Protein AF-A0A7K1AFQ6-F1 (afdb_monomer_lite)

Structure (mmCIF, N/CA/C/O backbone):
data_AF-A0A7K1AFQ6-F1
#
_entry.id   AF-A0A7K1AFQ6-F1
#
loop_
_atom_site.group_PDB
_atom_site.id
_atom_site.type_symbol
_atom_site.label_atom_id
_atom_site.label_alt_id
_atom_site.label_comp_id
_atom_site.label_asym_id
_atom_site.label_entity_id
_atom_site.label_seq_id
_atom_site.pdbx_PDB_ins_code
_atom_site.Cartn_x
_atom_site.Cartn_y
_atom_site.Cartn_z
_atom_site.occupancy
_atom_site.B_iso_or_equiv
_atom_site.auth_seq_id
_atom_site.auth_comp_id
_atom_site.auth_asym_id
_atom_site.auth_atom_id
_atom_site.pdbx_PDB_model_num
ATOM 1 N N . MET A 1 1 ? 20.730 -9.478 6.109 1.00 71.62 1 MET A N 1
ATOM 2 C CA . MET A 1 1 ? 20.091 -8.249 5.599 1.00 71.62 1 MET A CA 1
ATOM 3 C C . MET A 1 1 ? 19.035 -8.696 4.616 1.00 71.62 1 MET A C 1
ATOM 5 O O . MET A 1 1 ? 19.385 -9.478 3.745 1.00 71.62 1 MET A O 1
ATOM 9 N N . THR A 1 2 ? 17.784 -8.286 4.806 1.00 84.81 2 THR A N 1
ATOM 10 C CA . THR A 1 2 ? 16.693 -8.584 3.866 1.00 84.81 2 THR A CA 1
ATOM 11 C C . THR A 1 2 ? 16.858 -7.709 2.631 1.00 84.81 2 THR A C 1
ATOM 13 O O . THR A 1 2 ? 17.041 -6.501 2.766 1.00 84.81 2 THR A O 1
ATOM 16 N N . THR A 1 3 ? 16.833 -8.312 1.449 1.00 93.88 3 THR A N 1
ATOM 17 C CA . THR A 1 3 ? 16.907 -7.600 0.166 1.00 93.88 3 THR A CA 1
ATOM 18 C C . THR A 1 3 ? 15.554 -7.000 -0.225 1.00 93.88 3 THR A C 1
ATOM 20 O O . THR A 1 3 ? 14.511 -7.447 0.258 1.00 93.88 3 THR A O 1
ATOM 23 N N . ASP A 1 4 ? 15.550 -6.036 -1.150 1.00 94.00 4 ASP A N 1
ATOM 24 C CA . ASP A 1 4 ? 14.312 -5.450 -1.690 1.00 94.00 4 ASP A CA 1
ATOM 25 C C . ASP A 1 4 ? 13.404 -6.518 -2.315 1.00 94.00 4 ASP A C 1
ATOM 27 O O . ASP A 1 4 ? 12.195 -6.510 -2.100 1.00 94.00 4 ASP A O 1
ATOM 31 N N . LEU A 1 5 ? 13.983 -7.500 -3.017 1.00 93.00 5 LEU A N 1
ATOM 32 C CA . LEU A 1 5 ? 13.224 -8.593 -3.626 1.00 93.00 5 LEU A CA 1
ATOM 33 C C . LEU A 1 5 ? 12.520 -9.461 -2.573 1.00 93.00 5 LEU A C 1
ATOM 35 O O . LEU A 1 5 ? 11.329 -9.741 -2.699 1.00 93.00 5 LEU A O 1
ATOM 39 N N . GLU A 1 6 ? 13.237 -9.876 -1.525 1.00 94.94 6 GLU A N 1
ATOM 40 C CA . GLU A 1 6 ? 12.654 -10.652 -0.422 1.00 94.94 6 GLU A CA 1
ATOM 41 C C . GLU A 1 6 ? 11.565 -9.853 0.298 1.00 94.94 6 GLU A C 1
ATOM 43 O O . GLU A 1 6 ? 10.513 -10.401 0.636 1.00 94.94 6 GLU A O 1
ATOM 48 N N . ARG A 1 7 ? 11.790 -8.549 0.491 1.00 95.94 7 ARG A N 1
ATOM 49 C CA . ARG A 1 7 ? 10.834 -7.641 1.123 1.00 95.94 7 ARG A CA 1
ATOM 50 C C . ARG A 1 7 ? 9.553 -7.504 0.309 1.00 95.94 7 ARG A C 1
ATOM 52 O O . ARG A 1 7 ? 8.475 -7.646 0.871 1.00 95.94 7 ARG A O 1
ATOM 59 N N . ILE A 1 8 ? 9.664 -7.298 -0.999 1.00 94.94 8 ILE A N 1
ATOM 60 C CA . ILE A 1 8 ? 8.519 -7.116 -1.899 1.00 94.94 8 ILE A CA 1
ATOM 61 C C . ILE A 1 8 ? 7.731 -8.415 -2.064 1.00 94.94 8 ILE A C 1
ATOM 63 O O . ILE A 1 8 ? 6.513 -8.429 -1.884 1.00 94.94 8 ILE A O 1
ATOM 67 N N . LEU A 1 9 ? 8.407 -9.522 -2.389 1.00 94.06 9 LEU A N 1
ATOM 68 C CA . LEU A 1 9 ? 7.729 -10.792 -2.663 1.00 94.06 9 LEU A CA 1
ATOM 69 C C . LEU A 1 9 ? 7.153 -11.429 -1.395 1.00 94.06 9 LEU A C 1
ATOM 71 O O . LEU A 1 9 ? 6.091 -12.053 -1.442 1.00 94.06 9 LEU A O 1
ATOM 75 N N . GLY A 1 10 ? 7.850 -11.276 -0.269 1.00 95.25 10 GLY A N 1
ATOM 76 C CA . GLY A 1 10 ? 7.428 -11.811 1.022 1.00 95.25 10 GLY A CA 1
ATOM 77 C C . GLY A 1 10 ? 6.629 -10.834 1.884 1.00 95.25 10 GLY A C 1
ATOM 78 O O . GLY A 1 10 ? 6.191 -11.235 2.957 1.00 95.25 10 GLY A O 1
ATOM 79 N N . TYR A 1 11 ? 6.461 -9.576 1.457 1.00 96.50 11 TYR A N 1
ATOM 80 C CA . TYR A 1 11 ? 5.860 -8.495 2.257 1.00 96.50 11 TYR A CA 1
ATOM 81 C C . TYR A 1 11 ? 6.528 -8.335 3.644 1.00 96.50 11 TYR A C 1
ATOM 83 O O . TYR A 1 11 ? 5.895 -8.024 4.655 1.00 96.50 11 TYR A O 1
ATOM 91 N N . LEU A 1 12 ? 7.837 -8.612 3.714 1.00 96.31 12 LEU A N 1
ATOM 92 C CA . LEU A 1 12 ? 8.558 -8.820 4.972 1.00 96.31 12 LEU A CA 1
ATOM 93 C C . LEU A 1 12 ? 8.821 -7.497 5.693 1.00 96.31 12 LEU A C 1
ATOM 95 O O . LEU A 1 12 ? 9.564 -6.646 5.205 1.00 96.31 12 LEU A O 1
ATOM 99 N N . GLY A 1 13 ? 8.247 -7.332 6.885 1.00 95.62 13 GLY A N 1
ATOM 100 C CA . GLY A 1 13 ? 8.363 -6.077 7.636 1.00 95.62 13 GLY A CA 1
ATOM 101 C C . GLY A 1 13 ? 7.779 -4.886 6.871 1.00 95.62 13 GLY A C 1
ATOM 102 O O . GLY A 1 13 ? 8.290 -3.774 6.989 1.00 95.62 13 GLY A O 1
ATOM 103 N N . ALA A 1 14 ? 6.773 -5.137 6.026 1.00 97.19 14 ALA A N 1
ATOM 104 C CA . ALA A 1 14 ? 6.128 -4.103 5.232 1.00 97.19 14 ALA A CA 1
ATOM 105 C C . ALA A 1 14 ? 5.277 -3.170 6.093 1.00 97.19 14 ALA A C 1
ATOM 107 O O . ALA A 1 14 ? 5.314 -1.965 5.889 1.00 97.19 14 ALA A O 1
ATOM 108 N N . GLN A 1 15 ? 4.540 -3.726 7.053 1.00 97.19 15 GLN A N 1
ATOM 109 C CA . GLN A 1 15 ? 3.573 -3.000 7.871 1.00 97.19 15 GLN A CA 1
ATOM 110 C C . GLN A 1 15 ? 4.266 -2.077 8.870 1.00 97.19 15 GLN A C 1
ATOM 112 O O . GLN A 1 15 ? 5.081 -2.531 9.677 1.00 97.19 15 GLN A O 1
ATOM 117 N N . ASP A 1 16 ? 3.888 -0.803 8.841 1.00 96.19 16 ASP A N 1
ATOM 118 C CA . ASP A 1 16 ? 4.134 0.106 9.952 1.00 96.19 16 ASP A CA 1
ATOM 119 C C . ASP A 1 16 ? 2.934 0.060 10.902 1.00 96.19 16 ASP A C 1
ATOM 121 O O . ASP A 1 16 ? 1.807 0.374 10.516 1.00 96.19 16 ASP A O 1
ATOM 125 N N . ASN A 1 17 ? 3.187 -0.391 12.128 1.00 91.31 17 ASN A N 1
ATOM 126 C CA . ASN A 1 17 ? 2.190 -0.502 13.191 1.00 91.31 17 ASN A CA 1
ATOM 127 C C . ASN A 1 17 ? 2.444 0.526 14.307 1.00 91.31 17 ASN A C 1
ATOM 129 O O . ASN A 1 17 ? 1.862 0.421 15.387 1.00 91.31 17 ASN A O 1
ATOM 133 N N . GLU A 1 18 ? 3.339 1.493 14.085 1.00 90.00 18 GLU A N 1
ATOM 134 C CA . GLU A 1 18 ? 3.644 2.538 15.053 1.00 90.00 18 GLU A CA 1
ATOM 135 C C . GLU A 1 18 ? 2.665 3.708 14.911 1.00 90.00 18 GLU A C 1
ATOM 137 O O . GLU A 1 18 ? 2.856 4.627 14.119 1.00 90.00 18 GLU A O 1
ATOM 142 N N . GLY A 1 19 ? 1.605 3.688 15.718 1.00 88.81 19 GLY A N 1
ATOM 143 C CA . GLY A 1 19 ? 0.632 4.776 15.810 1.00 88.81 19 GLY A CA 1
ATOM 144 C C . GLY A 1 19 ? -0.791 4.338 15.485 1.00 88.81 19 GLY A C 1
ATOM 145 O O . GLY A 1 19 ? -1.073 3.161 15.279 1.00 88.81 19 GLY A O 1
ATOM 146 N N . GLU A 1 20 ? -1.697 5.310 15.467 1.00 93.25 20 GLU A N 1
ATOM 147 C CA . GLU A 1 20 ? -3.132 5.098 15.270 1.00 93.25 20 GLU A CA 1
ATOM 148 C C . GLU A 1 20 ? -3.634 5.900 14.066 1.00 93.25 20 GLU A C 1
ATOM 150 O O . GLU A 1 20 ? -3.011 6.879 13.641 1.00 93.25 20 GLU A O 1
ATOM 155 N N . MET A 1 21 ? -4.786 5.500 13.529 1.00 95.62 21 MET A N 1
ATOM 156 C CA . MET A 1 21 ? -5.502 6.299 12.543 1.00 95.62 21 MET A CA 1
ATOM 157 C C . MET A 1 21 ? -6.043 7.580 13.188 1.00 95.62 21 MET A C 1
ATOM 159 O O . MET A 1 21 ? -6.774 7.535 14.175 1.00 95.62 21 MET A O 1
ATOM 163 N N . ILE A 1 22 ? -5.732 8.730 12.594 1.00 96.62 22 ILE A N 1
ATOM 164 C CA . ILE A 1 22 ? -6.160 10.049 13.064 1.00 96.62 22 ILE A CA 1
ATOM 165 C C . ILE A 1 22 ? -7.018 10.761 12.022 1.00 96.62 22 ILE A C 1
ATOM 167 O O . ILE A 1 22 ? -6.852 10.567 10.820 1.00 96.62 22 ILE A O 1
ATOM 171 N N . GLU A 1 23 ? -7.926 11.623 12.475 1.00 97.25 23 GLU A N 1
ATOM 172 C CA . GLU A 1 23 ? -8.663 12.536 11.600 1.00 97.25 23 GLU A CA 1
ATOM 173 C C . GLU A 1 23 ? -7.840 13.800 11.344 1.00 97.25 23 GLU A C 1
ATOM 175 O O . GLU A 1 23 ? -7.422 14.478 12.282 1.00 97.25 23 GLU A O 1
ATOM 180 N N . VAL A 1 24 ? -7.613 14.120 10.071 1.00 97.62 24 VAL A N 1
ATOM 181 C CA . VAL A 1 24 ? -6.858 15.315 9.645 1.00 97.62 24 VAL A CA 1
ATOM 182 C C . VAL A 1 24 ? -7.749 16.353 8.954 1.00 97.62 24 VAL A C 1
ATOM 184 O O . VAL A 1 24 ? -7.298 17.446 8.617 1.00 97.62 24 VAL A O 1
ATOM 187 N N . GLY A 1 25 ? -9.027 16.026 8.768 1.00 97.19 25 GLY A N 1
ATOM 188 C CA . GLY A 1 25 ? -10.070 16.901 8.251 1.00 97.19 25 GLY A CA 1
ATOM 189 C C . GLY A 1 25 ? -11.410 16.161 8.171 1.00 97.19 25 GLY A C 1
ATOM 190 O O . GLY A 1 25 ? -11.444 14.949 8.390 1.00 97.19 25 GLY A O 1
ATOM 191 N N . PRO A 1 26 ? -12.510 16.860 7.835 1.00 96.44 26 PRO A N 1
ATOM 192 C CA . PRO A 1 26 ? -13.817 16.228 7.684 1.00 96.44 26 PRO A CA 1
ATOM 193 C C . PRO A 1 26 ? -13.750 15.084 6.673 1.00 96.44 26 PRO A C 1
ATOM 195 O O . PRO A 1 26 ? -13.333 15.294 5.534 1.00 96.44 26 PRO A O 1
ATOM 198 N N . GLU A 1 27 ? -14.148 13.887 7.103 1.00 94.69 27 GLU A N 1
ATOM 199 C CA . GLU A 1 27 ? -14.118 12.665 6.291 1.00 94.69 27 GLU A CA 1
ATOM 200 C C . GLU A 1 27 ? -12.720 12.284 5.749 1.00 94.69 27 GLU A C 1
ATOM 202 O O . GLU A 1 27 ? -12.609 11.534 4.781 1.00 94.69 27 GLU A O 1
ATOM 207 N N . LEU A 1 28 ? -11.641 12.778 6.371 1.00 97.00 28 LEU A N 1
ATOM 208 C CA . LEU A 1 28 ? -10.263 12.533 5.947 1.00 97.00 28 LEU A CA 1
ATOM 209 C C . LEU A 1 28 ? -9.419 11.997 7.106 1.00 97.00 28 LEU A C 1
ATOM 211 O O . LEU A 1 28 ? -9.285 12.635 8.154 1.00 97.00 28 LEU A O 1
ATOM 215 N N . VAL A 1 29 ? -8.807 10.833 6.891 1.00 96.94 29 VAL A N 1
ATOM 216 C CA . VAL A 1 29 ? -7.957 10.160 7.878 1.00 96.94 29 VAL A CA 1
ATOM 217 C C . VAL A 1 29 ? -6.536 9.959 7.373 1.00 96.94 29 VAL A C 1
ATOM 219 O O . VAL A 1 29 ? -6.302 9.834 6.173 1.00 96.94 29 VAL A O 1
ATOM 222 N N . ALA A 1 30 ? -5.594 9.902 8.308 1.00 96.81 30 ALA A N 1
ATOM 223 C CA . ALA A 1 30 ? -4.216 9.497 8.077 1.00 96.81 30 ALA A CA 1
ATOM 224 C C . ALA A 1 30 ? -3.858 8.369 9.049 1.00 96.81 30 ALA A C 1
ATOM 226 O O . ALA A 1 30 ? -4.288 8.396 10.200 1.00 96.81 30 ALA A O 1
ATOM 227 N N . LEU A 1 31 ? -3.080 7.386 8.599 1.00 96.12 31 LEU A N 1
ATOM 228 C CA . LEU A 1 31 ? -2.624 6.274 9.430 1.00 96.12 31 LEU A CA 1
ATOM 229 C C . LEU A 1 31 ? -1.238 5.773 8.990 1.00 96.12 31 LEU A C 1
ATOM 231 O O . LEU A 1 31 ? -0.885 5.929 7.816 1.00 96.12 31 LEU A O 1
ATOM 235 N N . PRO A 1 32 ? -0.470 5.141 9.895 1.00 96.25 32 PRO A N 1
ATOM 236 C CA . PRO A 1 32 ? 0.734 4.398 9.533 1.00 96.25 32 PRO A CA 1
ATOM 237 C C . PRO A 1 32 ? 0.405 3.255 8.568 1.00 96.25 32 PRO A C 1
ATOM 239 O O . PRO A 1 32 ? -0.543 2.493 8.777 1.00 96.25 32 PRO A O 1
ATOM 242 N N . PHE A 1 33 ? 1.180 3.124 7.490 1.00 97.00 33 PHE A N 1
ATOM 243 C CA . PHE A 1 33 ? 0.897 2.138 6.447 1.00 97.00 33 PHE A CA 1
ATOM 244 C C . PHE A 1 33 ? 2.078 1.214 6.170 1.00 97.00 33 PHE A C 1
ATOM 246 O O . PHE A 1 33 ? 2.033 0.046 6.563 1.00 97.00 33 PHE A O 1
ATOM 253 N N . TRP A 1 34 ? 3.122 1.734 5.524 1.00 97.62 34 TRP A N 1
ATOM 254 C CA . TRP A 1 34 ? 4.344 1.000 5.218 1.00 97.62 34 TRP A CA 1
ATOM 255 C C . TRP A 1 34 ? 5.545 1.550 5.969 1.00 97.62 34 TRP A C 1
ATOM 257 O O . TRP A 1 34 ? 5.668 2.759 6.157 1.00 97.62 34 TRP A O 1
ATOM 267 N N . THR A 1 35 ? 6.463 0.657 6.333 1.00 97.81 35 THR A N 1
ATOM 268 C CA . THR A 1 35 ? 7.749 1.044 6.915 1.00 97.81 35 THR A CA 1
ATOM 269 C C . THR A 1 35 ? 8.607 1.807 5.899 1.00 97.81 35 THR A C 1
ATOM 271 O O . THR A 1 35 ? 8.484 1.580 4.689 1.00 97.81 35 THR A O 1
ATOM 274 N N . PRO A 1 36 ? 9.549 2.658 6.353 1.00 97.50 36 PRO A N 1
ATOM 275 C CA . PRO A 1 36 ? 10.475 3.351 5.456 1.00 97.50 36 PRO A CA 1
ATOM 276 C C . PRO A 1 36 ? 11.254 2.406 4.530 1.00 97.50 36 PRO A C 1
ATOM 278 O O . PRO A 1 36 ? 11.435 2.707 3.351 1.00 97.50 36 PRO A O 1
ATOM 281 N N . ASP A 1 37 ? 11.657 1.236 5.035 1.00 97.69 37 ASP A N 1
ATOM 282 C CA . ASP A 1 37 ? 12.348 0.220 4.239 1.00 97.69 37 ASP A CA 1
ATOM 283 C C . ASP A 1 37 ? 11.461 -0.340 3.118 1.00 97.69 37 ASP A C 1
ATOM 285 O O . ASP A 1 37 ? 11.934 -0.577 2.007 1.00 97.69 37 ASP A O 1
ATOM 289 N N . MET A 1 38 ? 10.174 -0.573 3.397 1.00 97.69 38 MET A N 1
ATOM 290 C CA . MET A 1 38 ? 9.222 -1.033 2.387 1.00 97.69 38 MET A CA 1
ATOM 291 C C . MET A 1 38 ? 8.983 0.043 1.330 1.00 97.69 38 MET A C 1
ATOM 293 O O . MET A 1 38 ? 9.037 -0.256 0.140 1.00 97.69 38 MET A O 1
ATOM 297 N N . CYS A 1 39 ? 8.812 1.301 1.743 1.00 97.62 39 CYS A N 1
ATOM 298 C CA . CYS A 1 39 ? 8.708 2.431 0.820 1.00 97.62 39 CYS A CA 1
ATOM 299 C C . CYS A 1 39 ? 9.941 2.528 -0.093 1.00 97.62 39 CYS A C 1
ATOM 301 O O . CYS A 1 39 ? 9.796 2.653 -1.307 1.00 97.62 39 CYS A O 1
ATOM 303 N N . SER A 1 40 ? 11.146 2.401 0.472 1.00 97.81 40 SER A N 1
ATOM 304 C CA . SER A 1 40 ? 12.401 2.395 -0.287 1.00 97.81 40 SER A CA 1
ATOM 305 C C . SER A 1 40 ? 12.445 1.258 -1.313 1.00 97.81 40 SER A C 1
ATOM 307 O O . SER A 1 40 ? 12.771 1.495 -2.475 1.00 97.81 40 SER A O 1
ATOM 309 N N . ALA A 1 41 ? 12.077 0.038 -0.912 1.00 97.50 41 ALA A N 1
ATOM 310 C CA . ALA A 1 41 ? 12.051 -1.113 -1.81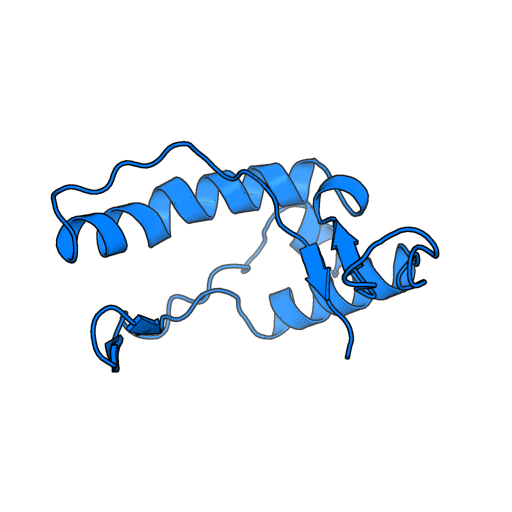2 1.00 97.50 41 ALA A CA 1
ATOM 311 C C . ALA A 1 41 ? 11.041 -0.926 -2.960 1.00 97.50 41 ALA A C 1
ATOM 313 O O . ALA A 1 41 ? 11.358 -1.223 -4.111 1.00 97.50 41 ALA A O 1
ATOM 314 N N . ILE A 1 42 ? 9.849 -0.388 -2.677 1.00 97.06 42 ILE A N 1
ATOM 315 C CA . ILE A 1 42 ? 8.832 -0.098 -3.700 1.00 97.06 42 ILE A CA 1
ATOM 316 C C . ILE A 1 42 ? 9.324 0.950 -4.698 1.00 97.06 42 ILE A C 1
ATOM 318 O O . ILE A 1 42 ? 9.146 0.758 -5.900 1.00 97.06 42 ILE A O 1
ATOM 322 N N . ILE A 1 43 ? 9.980 2.015 -4.227 1.00 96.06 43 ILE A N 1
ATOM 323 C CA . ILE A 1 43 ? 10.568 3.039 -5.101 1.00 96.06 43 ILE A CA 1
ATOM 324 C C . ILE A 1 43 ? 11.609 2.406 -6.029 1.00 96.06 43 ILE A C 1
ATOM 326 O O . ILE A 1 43 ? 11.500 2.551 -7.245 1.00 96.06 43 ILE A O 1
ATOM 330 N N . HIS A 1 44 ? 12.565 1.644 -5.488 1.00 95.69 44 HIS A N 1
ATOM 331 C CA . HIS A 1 44 ? 13.584 0.978 -6.305 1.00 95.69 44 HIS A CA 1
ATOM 332 C C . HIS A 1 44 ? 12.975 0.005 -7.320 1.00 95.69 44 HIS A C 1
ATOM 334 O O . HIS A 1 44 ? 13.418 -0.051 -8.466 1.00 95.69 44 HIS A O 1
ATOM 340 N N . ALA A 1 45 ? 11.953 -0.755 -6.924 1.00 95.12 45 ALA A N 1
ATOM 341 C CA . ALA A 1 45 ? 11.299 -1.704 -7.814 1.00 95.12 45 ALA A CA 1
ATOM 342 C C . ALA A 1 45 ? 10.494 -1.018 -8.920 1.00 95.12 45 ALA A C 1
ATOM 344 O O . ALA A 1 45 ? 10.525 -1.482 -10.057 1.00 95.12 45 ALA A O 1
ATOM 345 N N . ALA A 1 46 ? 9.820 0.094 -8.620 1.00 94.19 46 ALA A N 1
ATOM 346 C CA . ALA A 1 46 ? 9.118 0.880 -9.626 1.00 94.19 46 ALA A CA 1
ATOM 347 C C . ALA A 1 46 ? 10.100 1.525 -10.618 1.00 94.19 46 ALA A C 1
ATOM 349 O O . ALA A 1 46 ? 9.878 1.479 -11.825 1.00 94.19 46 ALA A O 1
ATOM 350 N N . GLU A 1 47 ? 11.232 2.057 -10.142 1.00 92.94 47 GLU A N 1
ATOM 351 C CA . GLU A 1 47 ? 12.281 2.588 -11.023 1.00 92.94 47 GLU A CA 1
ATOM 352 C C . GLU A 1 47 ? 12.922 1.498 -11.891 1.00 92.94 47 GLU A C 1
ATOM 354 O O . GLU A 1 47 ? 13.174 1.728 -13.074 1.00 92.94 47 GLU A O 1
ATOM 359 N N . ALA A 1 48 ? 13.140 0.302 -11.338 1.00 92.50 48 ALA A N 1
ATOM 360 C CA . ALA A 1 48 ? 13.694 -0.834 -12.070 1.00 92.50 48 ALA A CA 1
ATOM 361 C C . ALA A 1 48 ? 12.713 -1.436 -13.089 1.00 92.50 48 ALA A C 1
ATOM 363 O O . ALA A 1 48 ? 13.145 -1.890 -14.148 1.00 92.50 48 ALA A O 1
ATOM 364 N N . ALA A 1 49 ? 11.410 -1.444 -12.786 1.00 89.88 49 ALA A N 1
ATOM 365 C CA . ALA A 1 49 ? 10.369 -1.850 -13.730 1.00 89.88 49 ALA A CA 1
ATOM 366 C C . ALA A 1 49 ? 10.284 -0.888 -14.929 1.00 89.88 49 ALA A C 1
ATOM 368 O O . ALA A 1 49 ? 9.928 -1.309 -16.031 1.00 89.88 49 ALA A O 1
ATOM 369 N N . GLY A 1 50 ? 10.656 0.381 -14.723 1.00 83.00 50 GLY A N 1
ATOM 370 C CA . GLY A 1 50 ? 10.519 1.434 -15.722 1.00 83.00 50 GLY A CA 1
ATOM 371 C C . GLY A 1 50 ? 9.049 1.752 -16.007 1.00 83.00 50 GLY A C 1
ATOM 372 O O . GLY A 1 50 ? 8.156 1.334 -15.278 1.00 83.00 50 GLY A O 1
ATOM 373 N N . GLY A 1 51 ? 8.782 2.508 -17.074 1.00 75.69 51 GLY A N 1
ATOM 374 C CA . GLY A 1 51 ? 7.404 2.786 -17.502 1.00 75.69 51 GLY A CA 1
ATOM 375 C C . GLY A 1 51 ? 6.751 4.013 -16.864 1.00 75.69 51 GLY A C 1
ATOM 376 O O . GLY A 1 51 ? 5.582 4.261 -17.116 1.00 75.69 51 GLY A O 1
ATOM 377 N N . PHE A 1 52 ? 7.510 4.839 -16.137 1.00 82.88 52 PHE A N 1
ATOM 378 C CA . PHE A 1 52 ? 7.113 6.207 -15.778 1.00 82.88 52 PHE A CA 1
ATOM 379 C C . PHE A 1 52 ? 7.090 7.141 -17.004 1.00 82.88 52 PHE A C 1
ATOM 381 O O . PHE A 1 52 ? 7.558 8.270 -16.917 1.00 82.88 52 PHE A O 1
ATOM 388 N N . GLU A 1 53 ? 6.640 6.689 -18.169 1.00 75.19 53 GLU A N 1
ATOM 389 C CA . GLU A 1 53 ? 6.479 7.536 -19.350 1.00 75.19 53 GLU A CA 1
ATOM 390 C C . GLU A 1 53 ? 5.006 7.934 -19.467 1.00 75.19 53 GLU A C 1
ATOM 392 O O . GLU A 1 53 ? 4.135 7.092 -19.255 1.00 75.19 53 GLU A O 1
ATOM 397 N N . PRO A 1 54 ? 4.707 9.207 -19.767 1.00 70.00 54 PRO A N 1
ATOM 398 C CA . PRO A 1 54 ? 3.333 9.655 -19.871 1.00 70.00 54 PRO A CA 1
ATOM 399 C C . PRO A 1 54 ? 2.700 9.014 -21.105 1.00 70.00 54 PRO A C 1
ATOM 401 O O . PRO A 1 54 ? 3.232 9.134 -22.212 1.00 70.00 54 PRO A O 1
ATOM 404 N N . GLU A 1 55 ? 1.552 8.363 -20.928 1.00 68.75 55 GLU A N 1
ATOM 405 C CA . GLU A 1 55 ? 0.814 7.795 -22.051 1.00 68.75 55 GLU A CA 1
ATOM 406 C C . GLU A 1 55 ? 0.209 8.938 -22.894 1.00 68.75 55 GLU A C 1
ATOM 408 O O . GLU A 1 55 ? -0.599 9.718 -22.381 1.00 68.75 55 GLU A O 1
ATOM 413 N N . PRO A 1 56 ? 0.553 9.075 -24.192 1.00 70.31 56 PRO A N 1
ATOM 414 C CA . PRO A 1 56 ? 0.183 10.247 -24.999 1.00 70.31 56 PRO A CA 1
ATOM 415 C C . PRO A 1 56 ? -1.323 10.471 -25.185 1.00 70.31 56 PRO A C 1
ATOM 417 O O . PRO A 1 56 ? -1.743 11.545 -25.623 1.00 70.31 56 PRO A O 1
ATOM 420 N N . HIS A 1 57 ? -2.133 9.44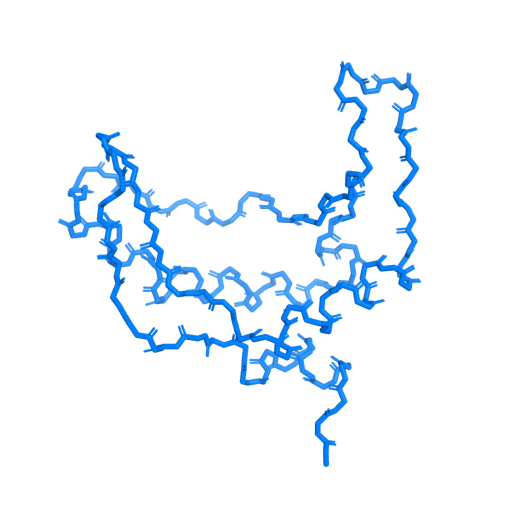7 -24.920 1.00 75.12 57 HIS A N 1
ATOM 421 C CA . HIS A 1 57 ? -3.586 9.472 -25.062 1.00 75.12 57 HIS A CA 1
ATOM 422 C C . HIS A 1 57 ? -4.330 9.514 -23.728 1.00 75.12 57 HIS A C 1
ATOM 424 O O . HIS A 1 57 ? -5.562 9.573 -23.732 1.00 75.12 57 HIS A O 1
ATOM 430 N N . ASP A 1 58 ? -3.608 9.504 -22.608 1.00 71.25 58 ASP A N 1
ATOM 431 C CA . ASP A 1 58 ? -4.215 9.686 -21.303 1.00 71.25 58 ASP A CA 1
ATOM 432 C C . ASP A 1 58 ? -4.599 11.169 -21.127 1.00 71.25 58 ASP A C 1
ATOM 434 O O . ASP A 1 58 ? -3.735 12.047 -21.225 1.00 71.25 58 ASP A O 1
ATOM 438 N N . PRO A 1 59 ? -5.889 11.498 -20.909 1.00 70.19 59 PRO A N 1
ATOM 439 C CA . PRO A 1 59 ? -6.313 12.870 -20.635 1.00 70.19 59 PRO A CA 1
ATOM 440 C C . PRO A 1 59 ? -5.693 13.445 -19.353 1.00 70.19 59 PRO A C 1
ATOM 442 O O . PRO A 1 59 ? -5.706 14.665 -19.170 1.00 70.19 59 PRO A O 1
ATOM 445 N N . VAL A 1 60 ? -5.170 12.586 -18.475 1.00 71.12 60 VAL A N 1
ATOM 446 C CA . VAL A 1 60 ? -4.449 12.942 -17.257 1.00 71.12 60 VAL A CA 1
ATOM 447 C C . VAL A 1 60 ? -3.128 12.162 -17.258 1.00 71.12 60 VAL A C 1
ATOM 449 O O . VAL A 1 60 ? -3.022 11.167 -16.555 1.00 71.12 60 VAL A O 1
ATOM 452 N N . PRO A 1 61 ? -2.127 12.575 -18.062 1.00 63.44 61 PRO A N 1
ATOM 453 C CA . PRO A 1 61 ? -0.919 11.788 -18.297 1.00 63.44 61 PRO A CA 1
ATOM 454 C C . PRO A 1 61 ? -0.087 11.675 -17.018 1.00 63.44 61 PRO A C 1
ATOM 456 O O . PRO A 1 61 ? 0.748 12.529 -16.711 1.00 63.44 61 PRO A O 1
ATOM 459 N N . GLY A 1 62 ? -0.357 10.623 -16.256 1.00 71.50 62 GLY A N 1
ATOM 460 C CA . GLY A 1 62 ? 0.392 10.254 -15.075 1.00 71.50 62 GLY A CA 1
ATOM 461 C C . GLY A 1 62 ? 1.655 9.505 -15.476 1.00 71.50 62 GLY A C 1
ATOM 462 O O . GLY A 1 62 ? 1.650 8.653 -16.363 1.00 71.50 62 GLY A O 1
ATOM 463 N N . HIS A 1 63 ? 2.758 9.814 -14.804 1.00 83.94 63 HIS A N 1
ATOM 464 C CA . HIS A 1 63 ? 3.937 8.963 -14.826 1.00 83.94 63 HIS A CA 1
ATOM 465 C C . HIS A 1 63 ? 3.716 7.889 -13.759 1.00 83.94 63 HIS A C 1
ATOM 467 O O . HIS A 1 63 ? 4.075 8.096 -12.596 1.00 83.94 63 HIS A O 1
ATOM 473 N N . GLU A 1 64 ? 3.074 6.780 -14.135 1.00 89.69 64 GLU A N 1
ATOM 474 C CA . GLU A 1 64 ? 2.593 5.769 -13.186 1.00 89.69 64 GLU A CA 1
ATOM 475 C C . GLU A 1 64 ? 3.100 4.363 -13.511 1.00 89.69 64 GLU A C 1
ATOM 477 O O . GLU A 1 64 ? 3.194 3.963 -14.668 1.00 89.69 64 GLU A O 1
ATOM 482 N N . VAL A 1 65 ? 3.383 3.581 -12.470 1.00 91.44 65 VAL A N 1
ATOM 483 C CA . VAL A 1 65 ? 3.746 2.164 -12.587 1.00 91.44 65 VAL A CA 1
ATOM 484 C C . VAL A 1 65 ? 2.838 1.341 -11.684 1.00 91.44 65 VAL A C 1
ATOM 486 O O . VAL A 1 65 ? 2.863 1.492 -10.461 1.00 91.44 65 VAL A O 1
ATOM 489 N N . SER A 1 66 ? 2.051 0.442 -12.278 1.00 91.19 66 SER A N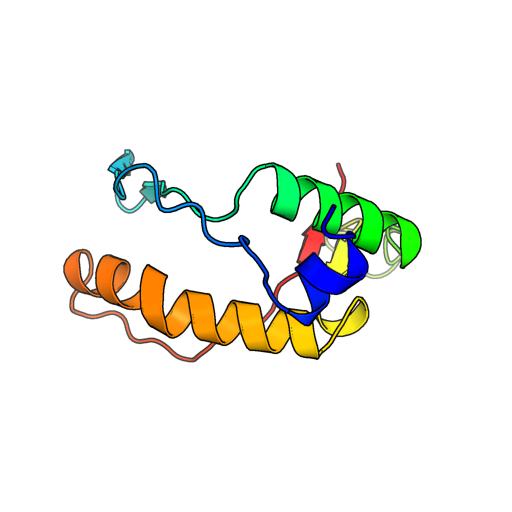 1
ATOM 490 C CA . SER A 1 66 ? 1.179 -0.467 -11.525 1.00 91.19 66 SER A CA 1
ATOM 491 C C . SER A 1 66 ? 1.989 -1.464 -10.694 1.00 91.19 66 SER A C 1
ATOM 493 O O . SER A 1 66 ? 2.917 -2.110 -11.189 1.00 91.19 66 SER A O 1
ATOM 495 N N . LEU A 1 67 ? 1.583 -1.667 -9.440 1.00 94.38 67 LEU A N 1
ATOM 496 C CA . LEU A 1 67 ? 2.172 -2.674 -8.557 1.00 94.38 67 LEU A CA 1
ATOM 497 C C . LEU A 1 67 ? 1.981 -4.093 -9.095 1.00 94.38 67 LEU A C 1
ATOM 499 O O . LEU A 1 67 ? 2.840 -4.941 -8.868 1.00 94.38 67 LEU A O 1
ATOM 503 N N . ALA A 1 68 ? 0.900 -4.351 -9.836 1.00 91.06 68 ALA A N 1
ATOM 504 C CA . ALA A 1 68 ? 0.679 -5.645 -10.475 1.00 91.06 68 ALA A CA 1
ATOM 505 C C . ALA A 1 68 ? 1.711 -5.925 -11.585 1.00 91.06 68 ALA A C 1
ATOM 507 O O . ALA A 1 68 ? 2.104 -7.077 -11.771 1.00 91.06 68 ALA A O 1
ATOM 508 N N . THR A 1 69 ? 2.191 -4.882 -12.274 1.00 89.31 69 THR A N 1
ATOM 509 C CA . THR A 1 69 ? 3.276 -4.978 -13.266 1.00 89.31 69 THR A CA 1
ATOM 510 C C . THR A 1 69 ? 4.628 -5.224 -12.598 1.00 89.31 69 THR A C 1
ATOM 512 O O . THR A 1 69 ? 5.434 -5.987 -13.127 1.00 89.31 69 THR A O 1
ATOM 515 N N . ILE A 1 70 ? 4.868 -4.632 -11.421 1.00 92.00 70 ILE A N 1
ATOM 516 C CA . ILE A 1 70 ? 6.072 -4.901 -10.618 1.00 92.00 70 ILE A CA 1
ATOM 517 C C . ILE A 1 70 ? 6.067 -6.359 -10.139 1.00 92.00 70 ILE A C 1
ATOM 519 O O . ILE A 1 70 ? 7.044 -7.086 -10.314 1.00 92.00 70 ILE A O 1
ATOM 523 N N . SER A 1 71 ? 4.973 -6.792 -9.505 1.00 93.88 71 SER A N 1
ATOM 524 C CA . SER A 1 71 ? 4.787 -8.168 -9.050 1.00 93.88 71 SER A CA 1
ATOM 525 C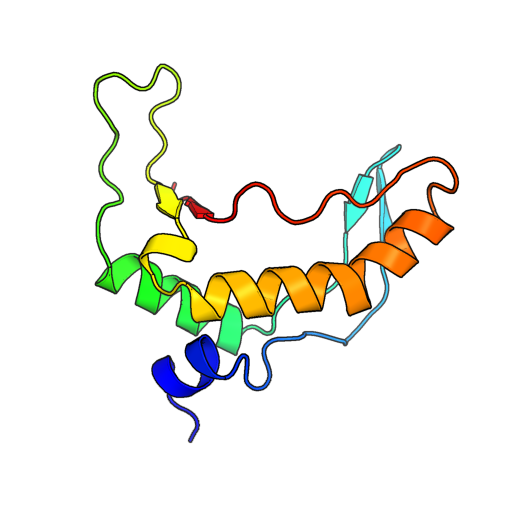 C . SER A 1 71 ? 3.320 -8.445 -8.696 1.00 93.88 71 SER A C 1
ATOM 527 O O . SER A 1 71 ? 2.794 -7.837 -7.758 1.00 93.88 71 SER A O 1
ATOM 529 N N . PRO A 1 72 ? 2.667 -9.443 -9.322 1.00 94.31 72 PRO A N 1
ATOM 530 C CA . PRO A 1 72 ? 1.337 -9.889 -8.903 1.00 94.31 72 PRO A CA 1
ATOM 531 C C . PRO A 1 72 ? 1.298 -10.299 -7.427 1.00 94.31 72 PRO A C 1
ATOM 533 O O . PRO A 1 72 ? 0.325 -10.033 -6.727 1.00 94.31 72 PRO A O 1
ATOM 536 N N . ARG A 1 73 ? 2.396 -10.876 -6.919 1.00 95.81 73 ARG A N 1
ATOM 537 C CA . ARG A 1 73 ? 2.493 -11.298 -5.521 1.00 95.81 73 ARG A CA 1
ATOM 538 C C . ARG A 1 73 ? 2.497 -10.116 -4.553 1.00 95.81 73 ARG A C 1
ATOM 540 O O . ARG A 1 73 ? 1.885 -10.198 -3.493 1.00 95.81 73 ARG A O 1
ATOM 547 N N . LEU A 1 74 ? 3.167 -9.022 -4.917 1.00 96.25 74 LEU A N 1
ATOM 548 C CA . LEU A 1 74 ? 3.119 -7.781 -4.143 1.00 96.25 74 LEU A CA 1
ATOM 549 C C . LEU A 1 74 ? 1.684 -7.249 -4.070 1.00 96.25 74 LEU A C 1
ATOM 551 O O . LEU A 1 74 ? 1.222 -6.892 -2.990 1.00 96.25 74 LEU A O 1
ATOM 555 N N . TYR A 1 75 ? 0.987 -7.225 -5.207 1.00 96.81 75 TYR A N 1
ATOM 556 C CA . TYR A 1 75 ? -0.395 -6.756 -5.287 1.00 96.81 75 TYR A CA 1
ATOM 557 C C . TYR A 1 75 ? -1.344 -7.600 -4.420 1.00 96.81 75 TYR A C 1
ATOM 559 O O . TYR A 1 75 ? -2.142 -7.052 -3.662 1.00 96.81 75 TYR A O 1
ATOM 567 N N . GLU A 1 76 ? -1.220 -8.929 -4.469 1.00 96.25 76 GLU A N 1
ATOM 568 C CA . GLU A 1 76 ? -1.972 -9.846 -3.602 1.00 96.25 76 GLU A CA 1
ATOM 569 C C . GLU A 1 76 ? -1.711 -9.578 -2.115 1.00 96.25 76 GLU A C 1
ATOM 571 O O . GLU A 1 76 ? -2.656 -9.458 -1.338 1.00 96.25 76 GLU A O 1
ATOM 576 N N . ASN A 1 77 ? -0.442 -9.453 -1.714 1.00 97.19 77 ASN A N 1
ATOM 577 C CA . ASN A 1 77 ? -0.084 -9.196 -0.318 1.00 97.19 77 ASN A CA 1
ATOM 578 C C . ASN A 1 77 ? -0.636 -7.844 0.168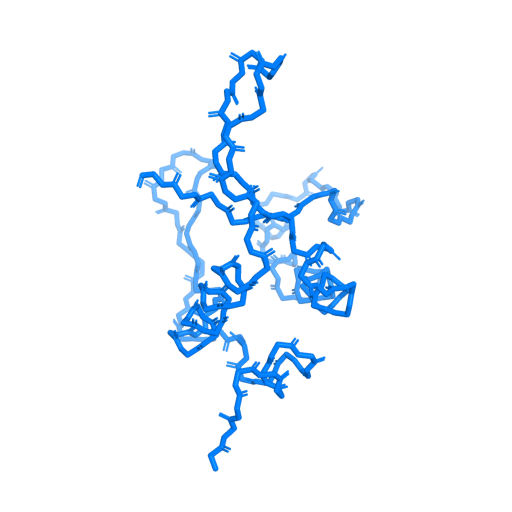 1.00 97.19 77 ASN A C 1
ATOM 580 O O . ASN A 1 77 ? -1.137 -7.757 1.286 1.00 97.19 77 ASN A O 1
ATOM 584 N N . LEU A 1 78 ? -0.595 -6.810 -0.679 1.00 97.56 78 LEU A N 1
ATOM 585 C CA . LEU A 1 78 ? -1.195 -5.508 -0.391 1.00 97.56 78 LEU A CA 1
ATOM 586 C C . LEU A 1 78 ? -2.717 -5.610 -0.215 1.00 97.56 78 LEU A C 1
ATOM 588 O O . LEU A 1 78 ? -3.266 -5.033 0.720 1.00 97.56 78 LEU A O 1
ATOM 592 N N . MET A 1 79 ? -3.407 -6.350 -1.086 1.00 96.94 79 MET A N 1
ATOM 593 C CA . MET A 1 79 ? -4.852 -6.565 -0.962 1.00 96.94 79 MET A CA 1
ATOM 594 C C . MET A 1 79 ? -5.206 -7.250 0.365 1.00 96.94 79 MET A C 1
ATOM 596 O O . MET A 1 79 ? -6.146 -6.825 1.034 1.00 96.94 79 MET A O 1
ATOM 600 N N . VAL A 1 80 ? -4.434 -8.266 0.766 1.00 96.81 80 VAL A N 1
ATOM 601 C CA . VAL A 1 80 ? -4.603 -8.943 2.062 1.00 96.81 80 VAL A CA 1
ATOM 602 C C . VAL A 1 80 ? -4.365 -7.971 3.221 1.00 96.81 80 VAL A C 1
ATOM 604 O O . VAL A 1 80 ? -5.222 -7.859 4.090 1.00 96.81 80 VAL A O 1
ATOM 607 N N . ASP A 1 81 ? -3.268 -7.208 3.210 1.00 97.31 81 ASP A N 1
ATOM 608 C CA . ASP A 1 81 ? -2.950 -6.241 4.273 1.00 97.31 81 ASP A CA 1
ATOM 609 C C . ASP A 1 81 ? -4.033 -5.160 4.421 1.00 97.31 81 ASP A C 1
ATOM 611 O O . ASP A 1 81 ? -4.456 -4.834 5.530 1.00 97.31 81 ASP A O 1
ATOM 615 N N . LEU A 1 82 ? -4.552 -4.641 3.304 1.00 97.06 82 LEU A N 1
ATOM 616 C CA . LEU A 1 82 ? -5.673 -3.702 3.326 1.00 97.06 82 LEU A CA 1
ATOM 617 C C . LEU A 1 82 ? -6.919 -4.326 3.958 1.00 97.06 82 LEU A C 1
ATOM 6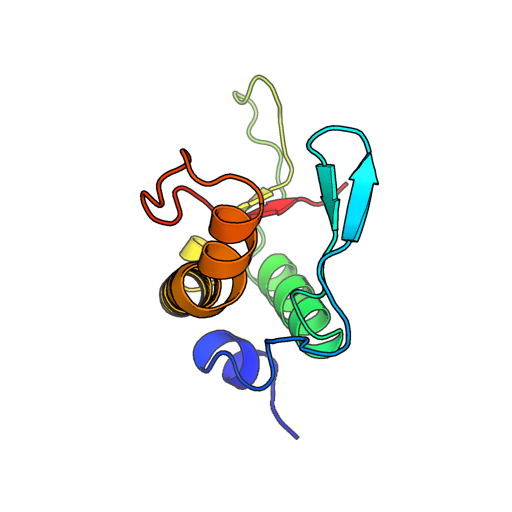19 O O . LEU A 1 82 ? -7.546 -3.683 4.798 1.00 97.06 82 LEU A O 1
ATOM 623 N N . GLY A 1 83 ? -7.267 -5.557 3.580 1.00 96.31 83 GLY A N 1
ATOM 624 C CA . GLY A 1 83 ? -8.443 -6.255 4.100 1.00 96.31 83 GLY A CA 1
ATOM 625 C C . GLY A 1 83 ? -8.331 -6.645 5.578 1.00 96.31 83 GLY A C 1
ATOM 626 O O . GLY A 1 83 ? -9.323 -6.591 6.301 1.00 96.31 83 GLY A O 1
ATOM 627 N N . GLU A 1 84 ? -7.138 -7.016 6.040 1.00 95.88 84 GLU A N 1
ATOM 628 C CA . GLU A 1 84 ? -6.916 -7.486 7.411 1.00 95.88 84 GLU A CA 1
ATOM 629 C C . GLU A 1 84 ? -6.649 -6.347 8.398 1.00 95.88 84 GLU A C 1
ATOM 631 O O . GLU A 1 84 ? -7.121 -6.399 9.534 1.00 95.88 84 GLU A O 1
ATOM 636 N N . ARG A 1 85 ? -5.901 -5.317 7.986 1.00 95.81 85 ARG A N 1
ATOM 637 C CA . ARG A 1 85 ? -5.408 -4.280 8.900 1.00 95.81 85 ARG A CA 1
ATOM 638 C C . ARG A 1 85 ? -6.139 -2.958 8.751 1.00 95.81 85 ARG A C 1
ATOM 640 O O . ARG A 1 85 ? -6.493 -2.348 9.757 1.00 95.81 85 ARG A O 1
ATOM 647 N N . ILE A 1 86 ? -6.345 -2.489 7.522 1.00 95.75 86 ILE A N 1
ATOM 648 C CA . ILE A 1 86 ? -6.867 -1.134 7.287 1.00 95.75 86 ILE A CA 1
ATOM 649 C C . ILE A 1 86 ? -8.389 -1.123 7.288 1.00 95.75 86 ILE A C 1
ATOM 651 O O . ILE A 1 86 ? -9.010 -0.275 7.924 1.00 95.75 86 ILE A O 1
ATOM 655 N N . TRP A 1 87 ? -8.996 -2.088 6.606 1.00 96.50 87 TRP A N 1
ATOM 656 C CA . TRP A 1 87 ? -10.435 -2.159 6.431 1.00 96.50 87 TRP A CA 1
ATOM 657 C C . TRP A 1 87 ? -11.229 -2.134 7.752 1.00 96.50 87 TRP A C 1
ATOM 659 O O . TRP A 1 87 ? -12.135 -1.302 7.854 1.00 96.50 87 TRP A O 1
ATOM 669 N N . PRO A 1 88 ? -10.895 -2.934 8.788 1.00 95.50 88 PRO A N 1
ATOM 670 C CA . PRO A 1 88 ? -11.635 -2.900 10.051 1.00 95.50 88 PRO A CA 1
ATOM 671 C C . PRO A 1 88 ? -11.652 -1.509 10.699 1.00 95.50 88 PRO A C 1
ATOM 673 O O . PRO A 1 88 ? -12.695 -1.060 11.167 1.00 95.50 88 PRO A O 1
ATOM 676 N N . GLN A 1 89 ? -10.529 -0.787 10.642 1.00 95.69 89 GLN A N 1
ATOM 677 C CA . GLN A 1 89 ? -10.414 0.567 11.194 1.00 95.69 89 GLN A CA 1
ATOM 678 C C . GLN A 1 89 ? -11.302 1.566 10.436 1.00 95.69 89 GLN A C 1
ATOM 680 O O . GLN A 1 89 ? -11.957 2.415 11.042 1.00 95.69 89 GLN A O 1
ATOM 685 N N . LEU A 1 90 ? -11.365 1.458 9.104 1.00 95.88 90 LEU A N 1
ATOM 686 C CA . LEU A 1 90 ? -12.245 2.301 8.292 1.00 95.88 90 LEU A CA 1
ATOM 687 C C . LEU A 1 90 ? -13.723 2.010 8.586 1.00 95.88 90 LEU A C 1
ATOM 689 O O . LEU A 1 90 ? -14.516 2.945 8.684 1.00 95.88 90 LEU A O 1
ATOM 693 N N . GLN A 1 91 ? -14.094 0.739 8.768 1.00 96.88 91 GLN A N 1
ATOM 694 C CA . GLN A 1 91 ? -15.469 0.346 9.081 1.00 96.88 91 GLN A CA 1
ATOM 695 C C . GLN A 1 91 ? -15.915 0.821 10.475 1.00 96.88 91 GLN A C 1
ATOM 697 O O . GLN A 1 91 ? -17.075 1.192 10.647 1.00 96.88 91 GLN A O 1
ATOM 702 N N . GLU A 1 92 ? -15.011 0.877 11.459 1.00 95.00 92 GLU A N 1
ATOM 703 C CA . GLU A 1 92 ? -15.304 1.481 12.767 1.00 95.00 92 GLU A CA 1
ATOM 704 C C . GLU A 1 92 ? -15.676 2.965 12.645 1.00 95.00 92 GLU A C 1
ATOM 706 O O . GLU A 1 92 ? -16.615 3.427 13.297 1.00 95.00 92 GLU A O 1
ATOM 711 N N . LYS A 1 93 ? -14.973 3.713 11.783 1.00 94.88 93 LYS A N 1
ATOM 712 C CA . LYS A 1 93 ? -15.252 5.136 11.547 1.00 94.88 93 LYS A CA 1
ATOM 713 C C . LYS A 1 93 ? -16.494 5.354 10.683 1.00 94.88 93 LYS A C 1
ATOM 715 O O . LYS A 1 93 ? -17.273 6.272 10.940 1.00 94.88 93 LYS A O 1
ATOM 720 N N . TRP A 1 94 ? -16.694 4.500 9.684 1.00 96.88 94 TRP A N 1
ATOM 721 C CA . TRP A 1 94 ? -17.797 4.578 8.735 1.00 96.88 94 TRP A CA 1
ATOM 722 C C . TRP A 1 94 ? -18.573 3.254 8.695 1.00 96.88 94 TRP A C 1
ATOM 724 O O . TRP A 1 94 ? -18.338 2.413 7.838 1.00 96.88 94 TRP A O 1
ATOM 734 N N . PRO A 1 95 ? -19.580 3.052 9.558 1.00 96.50 95 PRO A N 1
ATOM 735 C CA . PRO A 1 95 ? -20.234 1.742 9.678 1.00 96.50 95 PRO A CA 1
ATOM 736 C C . PRO A 1 95 ? -21.020 1.269 8.446 1.00 96.50 95 PRO A C 1
ATOM 738 O O . PRO A 1 95 ? -21.462 0.124 8.403 1.00 96.50 95 PRO A O 1
ATOM 741 N N . LEU A 1 96 ? -21.259 2.154 7.474 1.00 96.31 96 LEU A N 1
ATOM 742 C CA . LEU A 1 96 ? -22.076 1.880 6.287 1.00 96.31 96 LEU A CA 1
ATOM 743 C C . LEU A 1 96 ? -21.256 1.633 5.014 1.00 96.31 96 LEU A C 1
ATOM 745 O O . LEU A 1 96 ? -21.858 1.375 3.971 1.00 96.31 96 LEU A O 1
ATOM 749 N N . ILE A 1 97 ? -19.923 1.748 5.061 1.00 95.12 97 ILE A N 1
ATOM 750 C CA . ILE A 1 97 ? -19.088 1.394 3.906 1.00 95.12 97 ILE A CA 1
ATOM 751 C C . ILE A 1 97 ? -18.930 -0.128 3.815 1.00 95.12 97 ILE A C 1
ATOM 753 O O . ILE A 1 97 ? -19.109 -0.842 4.803 1.00 95.12 97 ILE A O 1
ATOM 757 N N . ASP A 1 98 ? -18.576 -0.613 2.626 1.00 94.56 98 ASP A N 1
ATOM 758 C CA . ASP A 1 98 ? -18.291 -2.025 2.351 1.00 94.56 98 ASP A CA 1
ATOM 759 C C . ASP A 1 98 ? -16.920 -2.173 1.673 1.00 94.56 98 ASP A C 1
ATOM 761 O O . ASP A 1 98 ? -16.440 -1.237 1.022 1.00 94.56 98 ASP A O 1
ATOM 765 N N . TYR A 1 99 ? -16.291 -3.341 1.817 1.00 92.75 99 TYR A N 1
ATOM 766 C CA . TYR A 1 99 ? -14.993 -3.635 1.213 1.00 92.75 99 TYR A CA 1
ATOM 767 C C . TYR A 1 99 ? -15.135 -4.549 0.006 1.00 92.75 99 TYR A C 1
ATOM 769 O O . TYR A 1 99 ? -15.373 -5.749 0.118 1.00 92.75 99 TYR A O 1
ATOM 777 N N . CYS A 1 100 ? -14.906 -3.974 -1.171 1.00 93.00 100 CYS A N 1
ATOM 778 C CA . CYS A 1 100 ? -15.029 -4.662 -2.456 1.00 93.00 100 CYS A CA 1
ATOM 779 C C . CYS A 1 100 ? -13.676 -5.122 -3.031 1.00 93.00 100 CYS A C 1
ATOM 781 O O . CYS A 1 100 ? -13.575 -5.372 -4.232 1.00 93.00 100 CYS A O 1
ATOM 783 N N . GLY A 1 101 ? -12.636 -5.209 -2.197 1.00 92.25 101 GLY A N 1
ATOM 784 C CA . GLY A 1 101 ? -11.274 -5.522 -2.627 1.00 92.25 101 GLY A CA 1
ATOM 785 C C . GLY A 1 101 ? -10.498 -4.315 -3.163 1.00 92.25 101 GLY A C 1
ATOM 786 O O . GLY A 1 101 ? -10.979 -3.180 -3.189 1.00 92.25 101 GLY A O 1
ATOM 787 N N . LEU A 1 102 ? -9.259 -4.575 -3.584 1.00 94.44 102 LEU A N 1
ATOM 788 C CA . LEU A 1 102 ? -8.392 -3.583 -4.215 1.00 94.44 102 LEU A CA 1
ATOM 789 C C . LEU A 1 102 ? -8.676 -3.538 -5.720 1.00 94.44 102 LEU A C 1
ATOM 791 O O . LEU A 1 102 ? -8.604 -4.565 -6.392 1.00 94.44 102 LEU A O 1
ATOM 795 N N . ARG A 1 103 ? -9.011 -2.353 -6.244 1.00 93.06 103 ARG A N 1
ATOM 796 C CA . ARG A 1 103 ? -9.220 -2.147 -7.687 1.00 93.06 103 ARG A CA 1
ATOM 797 C C . ARG A 1 103 ? -7.903 -1.930 -8.420 1.00 93.06 103 ARG A C 1
ATOM 799 O O . ARG A 1 103 ? -7.688 -2.527 -9.468 1.00 93.06 103 ARG A O 1
ATOM 806 N N . ASP A 1 104 ? -7.055 -1.058 -7.888 1.00 92.44 104 ASP A N 1
ATOM 807 C CA . ASP A 1 104 ? -5.771 -0.704 -8.481 1.00 92.44 104 ASP A CA 1
ATOM 808 C C . ASP A 1 104 ? -4.807 -0.195 -7.404 1.00 92.44 104 ASP A C 1
ATOM 810 O O . ASP A 1 104 ? -5.239 0.296 -6.360 1.00 92.44 104 ASP A O 1
ATOM 814 N N . ALA A 1 105 ? -3.514 -0.337 -7.665 1.00 95.06 105 ALA A N 1
ATOM 815 C CA . ALA A 1 105 ? -2.437 0.209 -6.860 1.00 95.06 105 ALA A CA 1
ATOM 816 C C . ALA A 1 105 ? -1.235 0.476 -7.761 1.00 95.06 105 ALA A C 1
ATOM 818 O O . ALA A 1 105 ? -0.763 -0.415 -8.471 1.00 95.06 105 ALA A O 1
ATOM 819 N N . PHE A 1 106 ? -0.715 1.693 -7.696 1.00 93.94 106 PHE A N 1
ATOM 820 C CA . PHE A 1 106 ? 0.384 2.154 -8.532 1.00 93.94 106 PHE A CA 1
ATOM 821 C C . PHE A 1 106 ? 1.282 3.122 -7.759 1.00 93.94 106 PHE A C 1
ATOM 823 O O . PHE A 1 106 ? 0.896 3.681 -6.731 1.00 93.94 106 PHE A O 1
ATOM 830 N N . VAL A 1 107 ? 2.492 3.319 -8.271 1.00 94.62 107 VAL A N 1
ATOM 831 C CA . VAL A 1 107 ? 3.396 4.397 -7.862 1.00 94.62 107 VAL A CA 1
ATOM 832 C C . VAL A 1 107 ? 3.289 5.506 -8.898 1.00 94.62 107 VAL A C 1
ATOM 834 O O . VAL A 1 107 ? 3.471 5.228 -10.079 1.00 94.62 107 VAL A O 1
ATOM 837 N N . ILE A 1 108 ? 3.036 6.744 -8.466 1.00 91.62 108 ILE A N 1
ATOM 838 C CA . ILE A 1 108 ? 3.133 7.942 -9.317 1.00 91.62 108 ILE A CA 1
ATOM 839 C C . ILE A 1 108 ? 4.449 8.661 -9.019 1.00 91.62 108 ILE A C 1
ATOM 841 O O . ILE A 1 108 ? 4.823 8.811 -7.853 1.00 91.62 108 ILE A O 1
ATOM 845 N N . LYS A 1 109 ? 5.127 9.144 -10.064 1.00 90.00 109 LYS A N 1
ATOM 846 C CA . LYS A 1 109 ? 6.286 10.038 -9.962 1.00 90.00 109 LYS A CA 1
ATOM 847 C C . LYS A 1 109 ? 5.917 11.447 -10.443 1.00 90.00 109 LYS A C 1
ATOM 849 O O . LYS A 1 109 ? 5.338 11.594 -11.515 1.00 90.00 109 LYS A O 1
ATOM 854 N N . TYR A 1 110 ? 6.257 12.459 -9.644 1.00 86.44 110 TYR A N 1
ATOM 855 C CA . TYR A 1 110 ? 6.030 13.882 -9.935 1.00 86.44 110 TYR A CA 1
ATOM 856 C C . TYR A 1 110 ? 7.330 14.602 -10.295 1.00 86.44 110 TYR A C 1
ATOM 858 O O . TYR A 1 110 ? 8.397 14.173 -9.793 1.00 86.44 110 TYR A O 1
#

Sequence (110 aa):
MTTDLERILGYLGAQDNEGEMIEVGPELVALPFWTPDMCSAIIHAAEAAGGFEPEPHDPVPGHEVSLATISPRLYENLMVDLGERIWPQLQEKWPLIDYCGLRDAFVIKY

Secondary structure (DSSP, 8-state):
---HHHHHHHTTT-B--SS--EEEETTEEE---B-HHHHHHHHHHHHHH---PPPTT-SS---EEEHHHH-HHHHHHHHHHIIIIIHHHHHHH-TT---------EEE--

pLDDT: mean 91.96, std 7.97, range [63.44, 97.81]

Radius of gyration: 15.45 Å; chains: 1; bounding box: 42×29×41 Å

Foldseek 3Di:
DQDLVNCQLVVPQFFDPPDDWDDPDVVDIDDGGGDPSNVVSQVVLQVVLDQLDFDPPPPPRWRKDWPVSSPVSSQVVSQVCCVPPVVVRVCVVPVPDDDPTDPTDIDTDD